Protein AF-A0A345Q6V1-F1 (afdb_monomer_lite)

Sequence (83 aa):
MGLEKIGEKLDRYFNRLEQGKAAKIKPNHVEKVISKLRAKQKLLQEELGSAEKPSKKTRLESKLATVSEQIERAEWLLEKIVD

Secondary structure (DSSP, 8-state):
--HHHHHHHHHHHHHHHHTT-GGGS-HHHHHHHHHHHHHHHHHHHHHHHT--SHHHHHHHHHHHHHHHHHHHHHHHHHHHH--

Structure (mmCIF, N/CA/C/O backbone):
data_AF-A0A345Q6V1-F1
#
_entry.id   AF-A0A345Q6V1-F1
#
loop_
_atom_site.group_PDB
_atom_site.id
_atom_site.type_symbol
_atom_site.label_atom_id
_atom_site.label_alt_id
_atom_site.label_comp_id
_atom_site.label_asym_id
_atom_site.label_entity_id
_atom_site.label_seq_id
_atom_site.pdbx_PDB_ins_code
_atom_site.Cartn_x
_atom_site.Cartn_y
_atom_site.Cartn_z
_atom_site.occupancy
_atom_site.B_iso_or_equiv
_atom_site.auth_seq_id
_atom_site.auth_comp_id
_atom_site.auth_asym_id
_atom_site.auth_atom_id
_atom_site.pdbx_PDB_model_num
ATOM 1 N N . MET A 1 1 ? 0.294 12.496 1.840 1.00 59.88 1 MET A N 1
ATOM 2 C CA . MET A 1 1 ? -0.684 12.248 0.749 1.00 59.88 1 MET A CA 1
ATOM 3 C C . MET A 1 1 ? -1.760 11.319 1.285 1.00 59.88 1 MET A C 1
ATOM 5 O O . MET A 1 1 ? -1.419 10.457 2.084 1.00 59.88 1 MET A O 1
ATOM 9 N N . GLY A 1 2 ? -3.022 11.515 0.891 1.00 78.62 2 GLY A N 1
ATOM 10 C CA . GLY A 1 2 ? -4.110 10.576 1.200 1.00 78.62 2 GLY A CA 1
ATOM 11 C C . GLY A 1 2 ? -4.016 9.290 0.371 1.00 78.62 2 GLY A C 1
ATOM 12 O O . GLY A 1 2 ? -3.263 9.256 -0.602 1.00 78.62 2 GLY A O 1
ATOM 13 N N . LEU A 1 3 ? -4.772 8.259 0.766 1.00 81.75 3 LEU A N 1
ATOM 14 C CA . LEU A 1 3 ? -4.799 6.945 0.102 1.00 81.75 3 LEU A CA 1
ATOM 15 C C . LEU A 1 3 ? -5.168 7.048 -1.382 1.00 81.75 3 LEU A C 1
ATOM 17 O O . LEU A 1 3 ? -4.526 6.451 -2.234 1.00 81.75 3 LEU A O 1
ATOM 21 N N . GLU A 1 4 ? -6.171 7.870 -1.672 1.00 85.94 4 GLU A N 1
ATOM 22 C CA . GLU A 1 4 ? -6.714 8.117 -3.009 1.00 85.94 4 GLU A CA 1
ATOM 23 C C . GLU A 1 4 ? -5.627 8.545 -4.001 1.00 85.94 4 GLU A C 1
ATOM 25 O O . GLU A 1 4 ? -5.419 7.900 -5.023 1.00 85.94 4 GLU A O 1
ATOM 30 N N . LYS A 1 5 ? -4.809 9.538 -3.626 1.00 88.75 5 LYS A N 1
ATOM 31 C CA . LYS A 1 5 ? -3.691 10.010 -4.459 1.00 88.75 5 LYS A CA 1
ATOM 32 C C . LYS A 1 5 ? -2.630 8.937 -4.713 1.00 88.75 5 LYS A C 1
ATOM 34 O O . LYS A 1 5 ? -1.887 9.035 -5.690 1.00 88.75 5 LYS A O 1
ATOM 39 N N . ILE A 1 6 ? -2.485 7.970 -3.804 1.00 89.31 6 ILE A N 1
ATOM 40 C CA . ILE A 1 6 ? -1.568 6.843 -3.997 1.00 89.31 6 ILE A CA 1
ATOM 41 C C . ILE A 1 6 ? -2.176 5.847 -4.993 1.00 89.31 6 ILE A C 1
ATOM 43 O O . ILE A 1 6 ? -1.475 5.453 -5.924 1.00 89.31 6 ILE A O 1
ATOM 47 N N . GLY A 1 7 ? -3.470 5.538 -4.858 1.00 88.88 7 GLY A N 1
ATOM 48 C CA . GLY A 1 7 ? -4.231 4.719 -5.809 1.00 88.88 7 GLY A CA 1
ATOM 49 C C . GLY A 1 7 ? -4.168 5.267 -7.236 1.00 88.88 7 GLY A C 1
ATOM 50 O O . GLY A 1 7 ? -3.630 4.607 -8.116 1.00 88.88 7 GLY A O 1
ATOM 51 N N . GLU A 1 8 ? -4.533 6.537 -7.441 1.00 92.00 8 GLU A N 1
ATOM 52 C CA . GLU A 1 8 ? -4.453 7.206 -8.754 1.00 92.00 8 GLU A CA 1
ATOM 53 C C . GLU A 1 8 ? -3.047 7.162 -9.376 1.00 92.00 8 GLU A C 1
ATOM 55 O O . GLU A 1 8 ? -2.852 7.237 -10.595 1.00 92.00 8 GLU A O 1
ATOM 60 N N . LYS A 1 9 ? -2.011 7.150 -8.532 1.00 92.12 9 LYS A N 1
ATOM 61 C CA . LYS A 1 9 ? -0.630 7.066 -8.995 1.00 92.12 9 LYS A CA 1
ATOM 62 C C . LYS A 1 9 ? -0.292 5.649 -9.460 1.00 92.12 9 LYS A C 1
ATOM 64 O O . LYS A 1 9 ? 0.371 5.528 -10.488 1.00 92.12 9 LYS A O 1
ATOM 69 N N . LEU A 1 10 ? -0.747 4.622 -8.741 1.00 92.62 10 LEU A N 1
ATOM 70 C CA . LEU A 1 10 ? -0.617 3.227 -9.163 1.00 92.62 10 LEU A CA 1
ATOM 71 C C . LEU A 1 10 ? -1.394 2.958 -10.446 1.00 92.62 10 LEU A C 1
ATOM 73 O O . LEU A 1 10 ? -0.812 2.410 -11.376 1.00 92.62 10 LEU A O 1
ATOM 77 N N . ASP A 1 11 ? -2.638 3.421 -10.555 1.00 92.75 11 ASP A N 1
ATOM 78 C CA . ASP A 1 11 ? -3.453 3.217 -11.759 1.00 92.75 11 ASP A CA 1
ATOM 79 C C . ASP A 1 11 ? -2.788 3.837 -12.995 1.00 92.75 11 ASP A C 1
ATOM 81 O O . ASP A 1 11 ? -2.718 3.229 -14.060 1.00 92.75 11 ASP A O 1
ATOM 85 N N . ARG A 1 12 ? -2.154 5.008 -12.846 1.00 93.50 12 ARG A N 1
ATOM 86 C CA . ARG A 1 12 ? -1.336 5.597 -13.920 1.00 93.50 12 ARG A CA 1
ATOM 87 C C . ARG A 1 12 ? -0.125 4.751 -14.310 1.00 93.50 12 ARG A C 1
ATOM 89 O O . ARG A 1 12 ? 0.325 4.860 -15.451 1.00 93.50 12 ARG A O 1
ATOM 96 N N . TYR A 1 13 ? 0.450 3.980 -13.393 1.00 93.56 13 TYR A N 1
ATOM 97 C CA . TYR A 1 13 ? 1.540 3.061 -13.713 1.00 93.56 13 TYR A CA 1
ATOM 98 C C . TYR A 1 13 ? 1.032 1.783 -14.370 1.00 93.56 13 TYR A C 1
ATOM 100 O O . TYR A 1 13 ? 1.597 1.400 -15.391 1.00 93.56 13 TYR A O 1
ATOM 108 N N . PHE A 1 14 ? -0.066 1.203 -13.888 1.00 92.44 14 PHE A N 1
ATOM 109 C CA . PHE A 1 14 ? -0.724 0.078 -14.553 1.00 92.44 14 PHE A CA 1
ATOM 110 C C . PHE A 1 14 ? -1.129 0.424 -15.988 1.00 92.44 14 PHE A C 1
ATOM 112 O O . PHE A 1 14 ? -0.715 -0.270 -16.909 1.00 92.44 14 PHE A O 1
ATOM 119 N N . ASN A 1 15 ? -1.752 1.584 -16.215 1.00 93.69 15 ASN A N 1
ATOM 120 C CA . ASN A 1 15 ? -2.087 2.049 -17.567 1.00 93.69 15 ASN A CA 1
ATOM 121 C C . ASN A 1 15 ? -0.850 2.176 -18.476 1.00 93.69 15 ASN A C 1
ATOM 123 O O . ASN A 1 15 ? -0.935 2.000 -19.689 1.00 93.69 15 ASN A O 1
ATOM 127 N N . ARG A 1 16 ? 0.324 2.519 -17.926 1.00 92.94 16 ARG A N 1
ATOM 128 C CA . ARG A 1 16 ? 1.574 2.553 -18.706 1.00 92.94 16 ARG A CA 1
ATOM 129 C C . ARG A 1 16 ? 2.078 1.149 -19.010 1.00 92.94 16 ARG A C 1
ATOM 131 O O . ARG A 1 16 ? 2.564 0.941 -20.117 1.00 92.94 16 ARG A O 1
ATOM 138 N N . LEU A 1 17 ? 1.979 0.227 -18.058 1.00 91.06 17 LEU A N 1
ATOM 139 C CA . LEU A 1 17 ? 2.363 -1.168 -18.244 1.00 91.06 17 LEU A CA 1
ATOM 140 C C . LEU A 1 17 ? 1.505 -1.829 -19.332 1.00 91.06 17 LEU A C 1
ATOM 142 O O . LEU A 1 17 ? 2.061 -2.385 -20.271 1.00 91.06 17 LEU A O 1
ATOM 146 N N . GLU A 1 18 ? 0.181 -1.668 -19.272 1.00 91.69 18 GLU A N 1
ATOM 147 C CA . GLU A 1 18 ? -0.771 -2.188 -20.270 1.00 91.69 18 GLU A CA 1
ATOM 148 C C . GLU A 1 18 ? -0.511 -1.641 -21.679 1.00 91.69 18 GLU A C 1
ATOM 150 O O . GLU A 1 18 ? -0.682 -2.336 -22.674 1.00 91.69 18 GLU A O 1
ATOM 155 N N . GLN A 1 19 ? -0.028 -0.400 -21.778 1.00 93.81 19 GLN A N 1
ATOM 156 C CA . GLN A 1 19 ? 0.378 0.211 -23.047 1.00 93.81 19 GLN A CA 1
ATOM 157 C C . GLN A 1 19 ? 1.768 -0.240 -23.536 1.00 93.81 19 GLN A C 1
ATOM 159 O O . GLN A 1 19 ? 2.300 0.366 -24.469 1.00 93.81 19 GLN A O 1
ATOM 164 N N . GLY A 1 20 ? 2.411 -1.213 -22.881 1.00 90.38 20 GLY A N 1
ATOM 165 C CA . GLY A 1 20 ? 3.774 -1.657 -23.193 1.00 90.38 20 GLY A CA 1
ATOM 166 C C . GLY A 1 20 ? 4.856 -0.620 -22.861 1.00 90.38 20 GLY A C 1
ATOM 167 O O . GLY A 1 20 ? 5.980 -0.700 -23.347 1.00 90.38 20 GLY A O 1
ATOM 168 N N . LYS A 1 21 ? 4.544 0.392 -22.040 1.00 91.62 21 LYS A N 1
ATOM 169 C CA . LYS A 1 21 ? 5.444 1.506 -21.682 1.00 91.62 21 LYS A CA 1
ATOM 170 C C . LYS A 1 21 ? 6.117 1.286 -20.324 1.00 91.62 21 LYS A C 1
ATOM 172 O O . LYS A 1 21 ? 6.352 2.258 -19.600 1.00 91.62 21 LYS A O 1
ATOM 177 N N . ALA A 1 22 ? 6.450 0.037 -19.993 1.00 88.88 22 ALA A N 1
ATOM 178 C CA . ALA A 1 22 ? 7.117 -0.346 -18.745 1.00 88.88 22 ALA A CA 1
ATOM 179 C C . ALA A 1 22 ? 8.394 0.476 -18.490 1.00 88.88 22 ALA A C 1
ATOM 181 O O . ALA A 1 22 ? 8.559 1.033 -17.410 1.00 88.88 22 ALA A O 1
ATOM 182 N N . ALA A 1 23 ? 9.207 0.714 -19.528 1.00 88.12 23 ALA A N 1
ATOM 183 C CA . ALA A 1 23 ? 10.427 1.528 -19.453 1.00 88.12 23 ALA A CA 1
ATOM 184 C C . ALA A 1 23 ? 10.207 2.987 -18.979 1.00 88.12 23 ALA A C 1
ATOM 186 O O . ALA A 1 23 ? 11.143 3.666 -18.561 1.00 88.12 23 ALA A O 1
ATOM 187 N N . LYS A 1 24 ? 8.968 3.508 -19.028 1.00 90.88 24 LYS A N 1
ATOM 188 C CA . LYS A 1 24 ? 8.611 4.846 -18.508 1.00 90.88 24 LYS A CA 1
ATOM 189 C C . LYS A 1 24 ? 8.238 4.834 -17.022 1.00 90.88 24 LYS A C 1
ATOM 191 O O . LYS A 1 24 ? 7.894 5.886 -16.463 1.00 90.88 24 LYS A O 1
ATOM 196 N N . ILE A 1 25 ? 8.245 3.669 -16.386 1.00 92.75 25 ILE A N 1
ATOM 197 C CA . ILE A 1 25 ? 7.967 3.477 -14.968 1.00 92.75 25 ILE A CA 1
ATOM 198 C C . ILE A 1 25 ? 9.317 3.279 -14.284 1.00 92.75 25 ILE A C 1
ATOM 200 O O . ILE A 1 25 ? 10.002 2.293 -14.503 1.00 92.75 25 ILE A O 1
ATOM 204 N N . LYS A 1 26 ? 9.734 4.257 -13.476 1.00 93.75 26 LYS A N 1
ATOM 205 C CA . LYS A 1 26 ? 10.994 4.147 -12.733 1.00 93.75 26 LYS A CA 1
ATOM 206 C C . LYS A 1 26 ? 10.770 3.262 -11.499 1.00 93.75 26 LYS A C 1
ATOM 208 O O . LYS A 1 26 ? 9.906 3.645 -10.704 1.00 93.75 26 LYS A O 1
ATOM 213 N N . PRO A 1 27 ? 11.566 2.202 -11.266 1.00 95.19 27 PRO A N 1
ATOM 214 C CA . PRO A 1 27 ? 11.441 1.344 -10.080 1.00 95.19 27 PRO A CA 1
ATOM 215 C C . PRO A 1 27 ? 11.407 2.131 -8.762 1.00 95.19 27 PRO A C 1
ATOM 217 O O . PRO A 1 27 ? 10.457 2.018 -7.994 1.00 95.19 27 PRO A O 1
ATOM 220 N N . ASN A 1 28 ? 12.320 3.095 -8.590 1.00 95.44 28 ASN A N 1
ATOM 221 C CA . ASN A 1 28 ? 12.364 4.001 -7.427 1.00 95.44 28 ASN A CA 1
ATOM 222 C C . ASN A 1 28 ? 11.035 4.757 -7.185 1.00 95.44 28 ASN A C 1
ATOM 224 O O . ASN A 1 28 ? 10.652 5.064 -6.055 1.00 95.44 28 ASN A O 1
ATOM 228 N N . HIS A 1 29 ? 10.267 5.068 -8.235 1.00 94.00 29 HIS A N 1
ATOM 229 C CA . HIS A 1 29 ? 8.955 5.684 -8.038 1.00 94.00 29 HIS A CA 1
ATOM 230 C C . HIS A 1 29 ? 7.923 4.720 -7.446 1.00 94.00 29 HIS A C 1
ATOM 232 O O . HIS A 1 29 ? 7.062 5.188 -6.692 1.00 94.00 29 HIS A O 1
ATOM 238 N N . VAL A 1 30 ? 7.997 3.437 -7.800 1.00 95.56 30 VAL A N 1
ATOM 239 C CA . VAL A 1 30 ? 7.131 2.371 -7.284 1.00 95.56 30 VAL A CA 1
ATOM 240 C C . VAL A 1 30 ? 7.548 2.007 -5.859 1.00 95.56 30 VAL A C 1
ATOM 242 O O . VAL A 1 30 ? 6.703 2.019 -4.970 1.00 95.56 30 VAL A O 1
ATOM 245 N N . GLU A 1 31 ? 8.846 1.878 -5.581 1.00 96.75 31 GLU A N 1
ATOM 246 C CA . GLU A 1 31 ? 9.383 1.699 -4.220 1.00 96.75 31 GLU A CA 1
ATOM 247 C C . GLU A 1 31 ? 8.919 2.810 -3.262 1.00 96.75 31 GLU A C 1
ATOM 249 O O . GLU A 1 31 ? 8.443 2.553 -2.155 1.00 96.75 31 GLU A O 1
ATOM 254 N N . LYS A 1 32 ? 8.958 4.075 -3.706 1.00 95.38 32 LYS A N 1
ATOM 255 C CA . LYS A 1 32 ? 8.428 5.213 -2.932 1.00 95.38 32 LYS A CA 1
ATOM 256 C C . LYS A 1 32 ? 6.923 5.126 -2.682 1.00 95.38 32 LYS A C 1
ATOM 258 O O . LYS A 1 32 ? 6.440 5.711 -1.712 1.00 95.38 32 LYS A O 1
ATOM 263 N N . VAL A 1 33 ? 6.165 4.490 -3.573 1.00 95.31 33 VAL A N 1
ATOM 264 C CA . VAL A 1 33 ? 4.735 4.235 -3.363 1.00 95.31 33 VAL A CA 1
ATOM 265 C C . VAL A 1 33 ? 4.549 3.139 -2.316 1.00 95.31 33 VAL A C 1
ATOM 267 O O . VAL A 1 33 ? 3.831 3.381 -1.347 1.00 95.31 33 VAL A O 1
ATOM 270 N N . ILE A 1 34 ? 5.262 2.016 -2.439 1.00 96.75 34 ILE A N 1
ATOM 271 C CA . ILE A 1 34 ? 5.241 0.906 -1.473 1.00 96.75 34 ILE A CA 1
ATOM 272 C C . ILE A 1 34 ? 5.584 1.412 -0.067 1.00 96.75 34 ILE A C 1
ATOM 274 O O . ILE A 1 34 ? 4.826 1.194 0.875 1.00 96.75 34 ILE A O 1
ATOM 278 N N . SER A 1 35 ? 6.663 2.188 0.074 1.00 96.50 35 SER A N 1
ATOM 279 C CA . SER A 1 35 ? 7.079 2.771 1.357 1.00 96.50 35 SER A CA 1
ATOM 280 C C . SER A 1 35 ? 5.977 3.628 1.999 1.00 96.50 35 SER A C 1
ATOM 282 O O . SER A 1 35 ? 5.702 3.513 3.196 1.00 96.50 35 SER A O 1
ATOM 284 N N . LYS A 1 36 ? 5.272 4.447 1.205 1.00 95.31 36 LYS A N 1
ATOM 285 C CA . LYS A 1 36 ? 4.154 5.267 1.700 1.00 95.31 36 LYS A CA 1
ATOM 286 C C . LYS A 1 36 ? 2.948 4.429 2.109 1.00 95.31 36 LYS A C 1
ATOM 288 O O . LYS A 1 36 ? 2.297 4.768 3.096 1.00 95.31 36 LYS A O 1
ATOM 293 N N . LEU A 1 37 ? 2.647 3.366 1.367 1.00 96.56 37 LEU A N 1
ATOM 294 C CA . LEU A 1 37 ? 1.559 2.451 1.701 1.00 96.56 37 LEU A CA 1
ATOM 295 C C . LEU A 1 37 ? 1.856 1.686 2.990 1.00 96.56 37 LEU A C 1
ATOM 297 O O . LEU A 1 37 ? 1.015 1.680 3.882 1.00 96.56 37 LEU A O 1
ATOM 301 N N . ARG A 1 38 ? 3.072 1.154 3.152 1.00 97.19 38 ARG A N 1
ATOM 302 C CA . ARG A 1 38 ? 3.524 0.485 4.385 1.00 97.19 38 ARG A CA 1
ATOM 303 C C . ARG A 1 38 ? 3.482 1.426 5.593 1.00 97.19 38 ARG A C 1
ATOM 305 O O . ARG A 1 38 ? 2.953 1.060 6.639 1.00 97.19 38 ARG A O 1
ATOM 312 N N . ALA A 1 39 ? 3.945 2.670 5.440 1.00 96.25 39 ALA A N 1
ATOM 313 C CA . ALA A 1 39 ? 3.826 3.681 6.494 1.00 96.25 39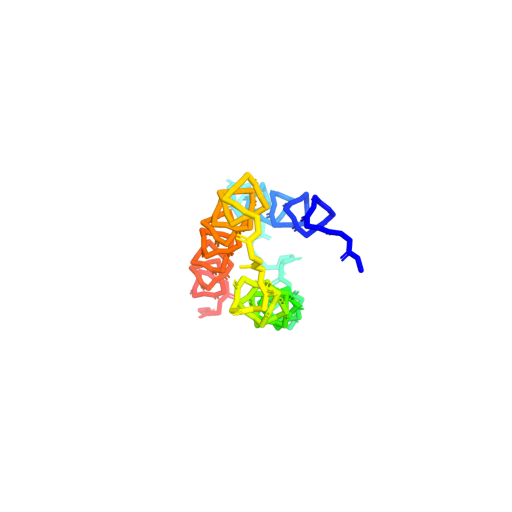 ALA A CA 1
ATOM 314 C C . ALA A 1 39 ? 2.356 3.949 6.864 1.00 96.25 39 ALA A C 1
ATOM 316 O O . ALA A 1 39 ? 2.014 4.076 8.039 1.00 96.25 39 ALA A O 1
ATOM 317 N N . LYS A 1 40 ? 1.462 3.996 5.869 1.00 95.19 40 LYS A N 1
ATOM 318 C CA . LYS A 1 40 ? 0.029 4.184 6.106 1.00 95.19 40 LYS A CA 1
ATOM 319 C C . LYS A 1 40 ? -0.626 2.965 6.759 1.00 95.19 40 LYS A C 1
ATOM 321 O O . LYS A 1 40 ? -1.464 3.157 7.636 1.00 95.19 40 LYS A O 1
ATOM 326 N N . GLN A 1 41 ? -0.237 1.755 6.364 1.00 97.12 41 GLN A N 1
ATOM 327 C CA . GLN A 1 41 ? -0.681 0.496 6.961 1.00 97.12 41 GLN A CA 1
ATOM 328 C C . GLN A 1 41 ? -0.358 0.478 8.455 1.00 97.12 41 GLN A C 1
ATOM 330 O O . GLN A 1 41 ? -1.257 0.273 9.265 1.00 97.12 41 GLN A O 1
ATOM 335 N N . LYS A 1 42 ? 0.890 0.806 8.817 1.00 97.38 42 LYS A N 1
ATOM 336 C CA . LYS A 1 42 ? 1.337 0.876 10.212 1.00 97.38 42 LYS A CA 1
ATOM 337 C C . LYS A 1 42 ? 0.495 1.855 11.035 1.00 97.38 42 LYS A C 1
ATOM 339 O O . LYS A 1 42 ? -0.035 1.479 12.073 1.00 97.38 42 LYS A O 1
ATOM 344 N N . LEU A 1 43 ? 0.287 3.075 10.531 1.00 96.06 43 LEU A N 1
ATOM 345 C CA . LEU A 1 43 ? -0.541 4.079 11.215 1.00 96.06 43 LEU A CA 1
ATOM 346 C C . LEU A 1 43 ? -1.992 3.613 11.412 1.00 96.06 43 LEU A C 1
ATOM 348 O O . LEU A 1 43 ? -2.596 3.891 12.441 1.00 96.06 43 LEU A O 1
ATOM 352 N N . LEU A 1 44 ? -2.569 2.915 10.429 1.00 96.44 44 LEU A N 1
ATOM 353 C CA . LEU A 1 44 ? -3.926 2.374 10.542 1.00 96.44 44 LEU A CA 1
ATOM 354 C C . LEU A 1 44 ? -4.003 1.213 11.544 1.00 96.44 44 LEU A C 1
ATOM 356 O O . LEU A 1 44 ? -5.000 1.112 12.253 1.00 96.44 44 LEU A O 1
ATOM 360 N N . GLN A 1 45 ? -2.972 0.365 11.628 1.00 97.50 45 GLN A N 1
ATOM 361 C CA . GLN A 1 45 ? -2.877 -0.704 12.630 1.00 97.50 45 GLN A CA 1
ATOM 362 C C . GLN A 1 45 ? -2.750 -0.136 14.050 1.00 97.50 45 GLN A C 1
ATOM 364 O O . GLN A 1 45 ? -3.455 -0.586 14.951 1.00 97.50 45 GLN A O 1
ATOM 369 N N . GLU A 1 46 ? -1.915 0.889 14.243 1.00 97.38 46 GLU A N 1
ATOM 370 C CA . GLU A 1 46 ? -1.786 1.610 15.518 1.00 97.38 46 GLU A CA 1
ATOM 371 C C . GLU A 1 46 ? -3.117 2.267 15.929 1.00 97.38 46 GLU A C 1
ATOM 373 O O . GLU A 1 46 ? -3.565 2.158 17.075 1.00 97.38 46 GLU A O 1
ATOM 378 N N . GLU A 1 47 ? -3.807 2.906 14.978 1.00 96.75 47 GLU A N 1
ATOM 379 C CA . GLU A 1 47 ? -5.117 3.508 15.231 1.00 96.75 47 GLU A CA 1
ATOM 380 C C . GLU A 1 47 ? -6.195 2.452 15.530 1.00 96.75 47 GLU A C 1
ATOM 382 O O . GLU A 1 47 ? -7.084 2.694 16.346 1.00 96.75 47 GLU A O 1
ATOM 387 N N . LEU A 1 48 ? -6.127 1.278 14.894 1.00 96.88 48 LEU A N 1
ATOM 388 C CA . LEU A 1 48 ? -7.058 0.175 15.135 1.00 96.88 48 LEU A CA 1
ATOM 389 C C . LEU A 1 48 ? -6.869 -0.412 16.537 1.00 96.88 48 LEU A C 1
ATOM 391 O O . LEU A 1 48 ? -7.858 -0.643 17.231 1.00 96.88 48 LEU A O 1
ATOM 395 N N . GLY A 1 49 ? -5.617 -0.597 16.967 1.00 96.06 49 GLY A N 1
ATOM 396 C CA . GLY A 1 49 ? -5.290 -1.110 18.299 1.00 96.06 49 GLY A CA 1
ATOM 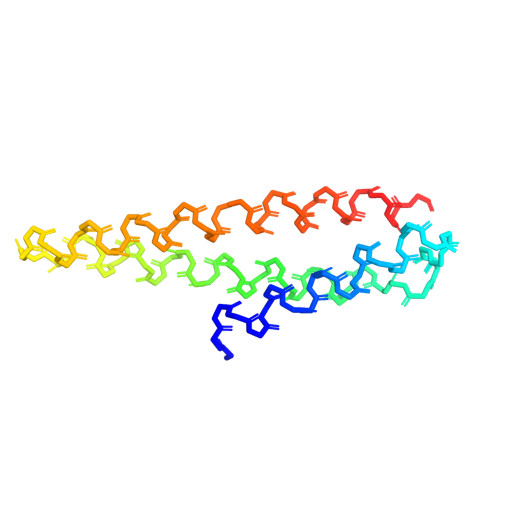397 C C . GLY A 1 49 ? -5.750 -0.193 19.435 1.00 96.06 49 GLY A C 1
ATOM 398 O O . GLY A 1 49 ? -6.089 -0.674 20.511 1.00 96.06 49 GLY A O 1
ATOM 399 N N . SER A 1 50 ? -5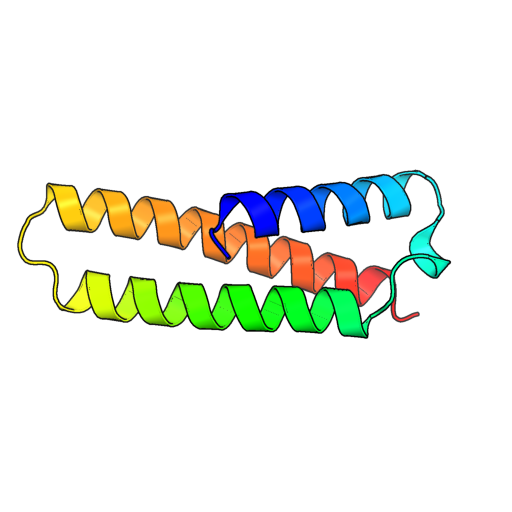.825 1.115 19.181 1.00 96.25 50 SER A N 1
ATOM 400 C CA . SER A 1 50 ? -6.296 2.124 20.142 1.00 96.25 50 SER A CA 1
ATOM 401 C C . SER A 1 50 ? -7.779 2.492 19.991 1.00 96.25 50 SER A C 1
ATOM 403 O O . SER A 1 50 ? -8.309 3.281 20.773 1.00 96.25 50 SER A O 1
ATOM 405 N N . ALA A 1 51 ? -8.484 1.962 18.987 1.00 96.75 51 ALA A N 1
ATOM 406 C CA . ALA A 1 51 ? -9.887 2.284 18.763 1.00 96.75 51 ALA A CA 1
ATOM 407 C C . ALA A 1 51 ? -10.799 1.491 19.709 1.00 96.75 51 ALA A C 1
ATOM 409 O O . ALA A 1 51 ? -10.806 0.268 19.694 1.00 96.75 51 ALA A O 1
ATOM 410 N N . GLU A 1 52 ? -11.654 2.177 20.465 1.00 95.12 52 GLU A N 1
ATOM 411 C CA . GLU A 1 52 ? -12.642 1.517 21.336 1.00 95.12 52 GLU A CA 1
ATOM 412 C C . GLU A 1 52 ? -13.994 1.321 20.638 1.00 95.12 52 GLU A C 1
ATOM 414 O O . GLU A 1 52 ? -14.670 0.310 20.816 1.00 95.12 52 GLU A O 1
ATOM 419 N N . LYS A 1 53 ? -14.383 2.279 19.788 1.00 97.69 53 LYS A N 1
ATOM 420 C CA . LYS A 1 53 ? -15.689 2.280 19.118 1.00 97.69 53 LYS A CA 1
ATOM 421 C C . LYS A 1 53 ? -15.731 1.237 17.990 1.00 97.69 53 LYS A C 1
ATOM 423 O O . LYS A 1 53 ? -14.936 1.363 17.053 1.00 97.69 53 LYS A O 1
ATOM 428 N N . PRO A 1 54 ? -16.698 0.298 17.981 1.00 95.69 54 PRO A N 1
ATOM 429 C CA . PRO A 1 54 ? -16.810 -0.722 16.934 1.00 95.69 54 PRO A CA 1
ATOM 430 C C . PRO A 1 54 ? -16.893 -0.139 15.519 1.00 95.69 54 PRO A C 1
ATOM 432 O O . PRO A 1 54 ? -16.149 -0.542 14.634 1.00 95.69 54 PRO A O 1
ATOM 435 N N . SER A 1 55 ? -17.698 0.908 15.321 1.00 95.44 55 SER A N 1
ATOM 436 C CA . SER A 1 55 ? -17.822 1.585 14.022 1.00 95.44 55 SER A CA 1
ATOM 437 C C . SER A 1 55 ? -16.512 2.215 13.533 1.00 95.44 55 SER A C 1
ATOM 439 O O . SER A 1 55 ? -16.270 2.310 12.328 1.00 95.44 55 SER A O 1
ATOM 441 N N . LYS A 1 56 ? -15.636 2.639 14.456 1.00 96.69 56 LYS A N 1
ATOM 442 C CA . LYS A 1 56 ? -14.293 3.119 14.117 1.00 96.69 56 LYS A CA 1
ATOM 443 C C . LYS A 1 56 ? -13.404 1.955 13.683 1.00 96.69 56 LYS A C 1
ATOM 445 O O . LYS A 1 56 ? -12.742 2.093 12.657 1.00 96.69 56 LYS A O 1
ATOM 450 N N . LYS A 1 57 ? -13.431 0.830 14.408 1.00 97.75 57 LYS A N 1
ATOM 451 C CA . LYS A 1 57 ? -12.679 -0.385 14.054 1.00 97.75 57 LYS A CA 1
ATOM 452 C C . LYS A 1 57 ? -13.035 -0.876 12.656 1.00 97.75 57 LYS A C 1
ATOM 454 O O . LYS A 1 57 ? -12.148 -0.941 11.816 1.00 97.75 57 LYS A O 1
ATOM 459 N N . THR A 1 58 ? -14.325 -1.038 12.359 1.00 97.44 58 THR A N 1
ATOM 460 C CA . THR A 1 58 ? -14.797 -1.476 11.035 1.00 97.44 58 THR A CA 1
ATOM 461 C C . THR A 1 58 ? -14.277 -0.574 9.915 1.00 97.44 58 THR A C 1
ATOM 463 O O . THR A 1 58 ? -13.758 -1.049 8.910 1.00 97.44 58 THR A O 1
ATOM 466 N N . ARG A 1 59 ? -14.331 0.754 10.094 1.00 96.88 59 ARG A N 1
ATOM 467 C CA . ARG A 1 59 ? -13.796 1.698 9.096 1.00 96.88 59 ARG A CA 1
ATOM 468 C C . ARG A 1 59 ? -12.280 1.598 8.923 1.00 96.88 59 ARG A C 1
ATOM 470 O O . ARG A 1 59 ? -11.782 1.864 7.831 1.00 96.88 59 ARG A O 1
ATOM 477 N N . LEU A 1 60 ? -11.539 1.308 9.989 1.00 97.50 60 LEU A N 1
ATOM 478 C CA . LEU A 1 60 ? -10.086 1.142 9.936 1.00 97.50 60 LEU A CA 1
ATOM 479 C C . LEU A 1 60 ? -9.699 -0.185 9.284 1.00 97.50 60 LEU A C 1
ATOM 481 O O . LEU A 1 60 ? -8.794 -0.192 8.458 1.00 97.50 60 LEU A O 1
ATOM 485 N N . GLU A 1 61 ? -10.428 -1.260 9.571 1.00 97.44 61 GLU A N 1
ATOM 486 C CA . GLU A 1 61 ? -10.278 -2.564 8.919 1.00 97.44 61 GLU A CA 1
ATOM 487 C C . GLU A 1 61 ? -10.532 -2.466 7.412 1.00 97.44 61 GLU A C 1
ATOM 489 O O . GLU A 1 61 ? -9.694 -2.907 6.628 1.00 97.44 61 GLU A O 1
ATOM 494 N N . SER A 1 62 ? -11.606 -1.788 6.980 1.00 96.62 62 SER A N 1
ATOM 495 C CA . SER A 1 62 ? -11.848 -1.555 5.547 1.00 96.62 62 SER A CA 1
ATOM 496 C C . SER A 1 62 ? -10.703 -0.781 4.889 1.00 96.62 62 SER A C 1
ATOM 498 O O . SER A 1 62 ? -10.270 -1.124 3.793 1.00 96.62 62 SER A O 1
ATOM 500 N N . LYS A 1 63 ? -10.161 0.243 5.563 1.00 95.56 63 LYS A N 1
ATOM 501 C CA . LYS A 1 63 ? -8.999 0.986 5.052 1.00 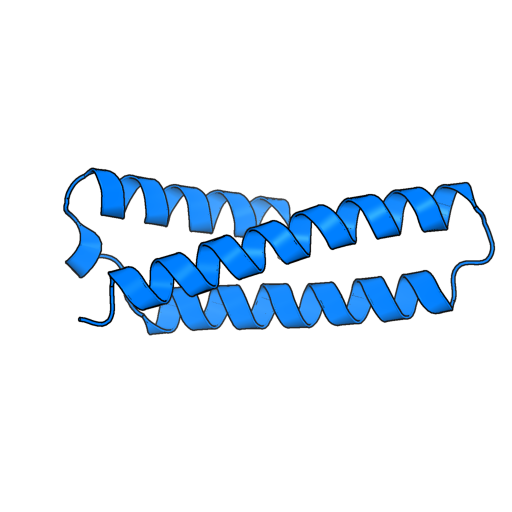95.56 63 LYS A CA 1
ATOM 502 C C . LYS A 1 63 ? -7.741 0.124 4.994 1.00 95.56 63 LYS A C 1
ATOM 504 O O . LYS A 1 63 ? -6.957 0.287 4.065 1.00 95.56 63 LYS A O 1
ATOM 509 N N . LEU A 1 64 ? -7.524 -0.745 5.980 1.00 97.31 64 LEU A N 1
ATOM 510 C CA . LEU A 1 64 ? -6.396 -1.672 5.992 1.00 97.31 64 LEU A CA 1
ATOM 511 C C . LEU A 1 64 ? -6.477 -2.649 4.825 1.00 97.31 64 LEU A C 1
ATOM 513 O O . LEU A 1 64 ? -5.469 -2.826 4.153 1.00 97.31 64 LEU A O 1
ATOM 517 N N . ALA A 1 65 ? -7.660 -3.198 4.540 1.00 96.69 65 ALA A N 1
ATOM 518 C CA . ALA A 1 65 ? -7.869 -4.067 3.386 1.00 96.69 65 ALA A CA 1
ATOM 519 C C . ALA A 1 65 ? -7.474 -3.364 2.076 1.00 96.69 65 ALA A C 1
ATOM 521 O O . ALA A 1 65 ? -6.657 -3.886 1.323 1.00 96.69 65 ALA A O 1
ATOM 522 N N . THR A 1 66 ? -7.946 -2.128 1.861 1.00 95.06 66 THR A N 1
ATOM 523 C CA . THR A 1 66 ? -7.571 -1.339 0.675 1.00 95.06 66 THR A CA 1
ATOM 524 C C . THR A 1 66 ? -6.065 -1.074 0.599 1.00 95.06 66 THR A C 1
ATOM 526 O O . THR A 1 66 ? -5.480 -1.124 -0.479 1.00 95.06 66 THR A O 1
ATOM 529 N N . VAL A 1 67 ? -5.409 -0.769 1.725 1.00 96.44 67 VAL A N 1
ATOM 530 C CA . VAL A 1 67 ? -3.956 -0.533 1.735 1.00 96.44 67 VAL A CA 1
ATOM 531 C C . VAL A 1 67 ? -3.180 -1.804 1.424 1.00 96.44 67 VAL A C 1
ATOM 533 O O . VAL A 1 67 ? -2.227 -1.729 0.655 1.00 96.44 67 VAL A O 1
ATOM 536 N N . SER A 1 68 ? -3.573 -2.942 1.994 1.00 96.94 68 SER A N 1
ATOM 537 C CA . SER A 1 68 ? -2.935 -4.231 1.721 1.00 96.94 68 SER A CA 1
ATOM 538 C C . SER A 1 68 ? -3.034 -4.592 0.238 1.00 96.94 68 SER A C 1
ATOM 540 O O . SER A 1 68 ? -2.009 -4.863 -0.379 1.00 96.94 68 SER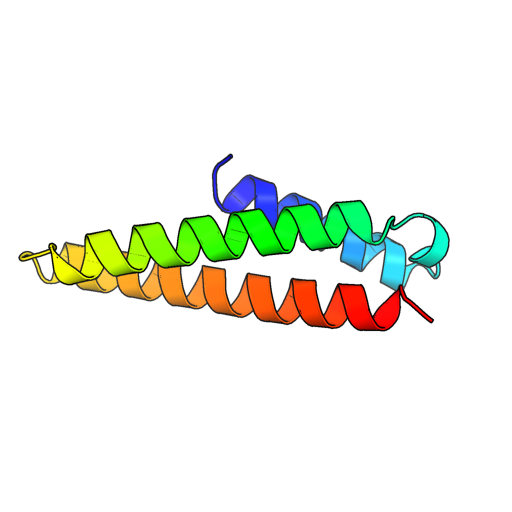 A O 1
ATOM 542 N N . GLU A 1 69 ? -4.217 -4.459 -0.367 1.00 96.25 69 GLU A N 1
ATOM 543 C CA . GLU A 1 69 ? -4.407 -4.693 -1.805 1.00 96.25 69 GLU A CA 1
ATOM 544 C C . GLU A 1 69 ? -3.524 -3.763 -2.658 1.00 96.25 69 GLU A C 1
ATOM 546 O O . GLU A 1 69 ? -2.883 -4.183 -3.621 1.00 96.25 69 GLU A O 1
ATOM 551 N N . GLN A 1 70 ? -3.432 -2.479 -2.292 1.00 95.81 70 GLN A N 1
ATOM 552 C CA . GLN A 1 70 ? -2.567 -1.535 -3.003 1.00 95.81 70 GLN A CA 1
ATOM 553 C C . GLN A 1 70 ? -1.076 -1.865 -2.860 1.00 95.81 70 GLN A C 1
ATOM 555 O O . GLN A 1 70 ? -0.315 -1.589 -3.789 1.00 95.81 70 GLN A O 1
ATOM 560 N N . ILE A 1 71 ? -0.647 -2.424 -1.724 1.00 97.44 71 ILE A N 1
ATOM 561 C CA . ILE A 1 71 ? 0.734 -2.883 -1.520 1.00 97.44 71 ILE A CA 1
ATOM 562 C C . ILE A 1 71 ? 1.027 -4.053 -2.450 1.00 97.44 71 ILE A C 1
ATOM 564 O O . ILE A 1 71 ? 1.988 -3.965 -3.206 1.00 97.44 71 ILE A O 1
ATOM 568 N N . GLU A 1 72 ? 0.176 -5.080 -2.455 1.00 97.50 72 GLU A N 1
ATOM 569 C CA . GLU A 1 72 ? 0.335 -6.262 -3.311 1.00 97.50 72 GLU A CA 1
ATOM 570 C C . GLU A 1 72 ? 0.406 -5.869 -4.790 1.00 97.50 72 GLU A C 1
ATOM 572 O O . GLU A 1 72 ? 1.316 -6.271 -5.514 1.00 97.50 72 GLU A O 1
ATOM 577 N N . ARG A 1 73 ? -0.494 -4.983 -5.232 1.00 96.00 73 ARG A N 1
ATOM 578 C CA . ARG A 1 73 ? -0.476 -4.432 -6.593 1.00 96.00 73 ARG A CA 1
ATOM 579 C C . ARG A 1 73 ? 0.824 -3.680 -6.898 1.00 96.00 73 ARG A C 1
ATOM 581 O O . ARG A 1 73 ? 1.364 -3.802 -7.996 1.00 96.00 73 ARG A O 1
ATOM 588 N N .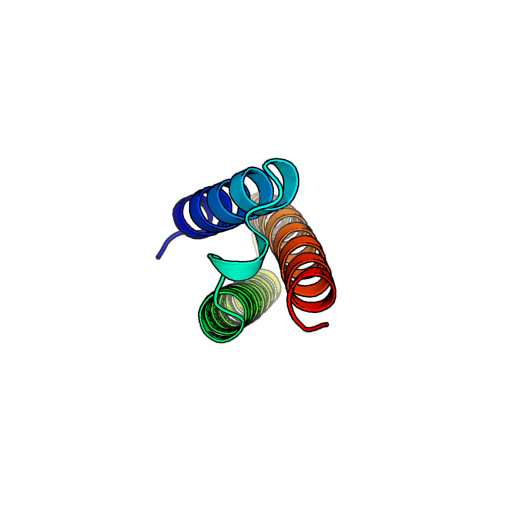 ALA A 1 74 ? 1.322 -2.873 -5.963 1.00 96.56 74 ALA A N 1
ATOM 589 C CA . ALA A 1 74 ? 2.549 -2.105 -6.157 1.00 96.56 74 ALA A CA 1
ATOM 590 C C . ALA A 1 74 ? 3.805 -2.990 -6.185 1.00 96.56 74 ALA A C 1
ATOM 592 O O . ALA A 1 74 ? 4.702 -2.731 -6.985 1.00 96.56 74 ALA A O 1
ATOM 593 N N . GLU A 1 75 ? 3.862 -4.011 -5.331 1.00 97.38 75 GLU A N 1
ATOM 594 C CA . GLU A 1 75 ? 4.938 -5.006 -5.289 1.00 97.38 75 GLU A CA 1
ATOM 595 C C . GLU A 1 75 ? 4.956 -5.817 -6.590 1.00 97.38 75 GLU A C 1
ATOM 597 O O . GLU A 1 75 ? 5.984 -5.853 -7.261 1.00 97.38 75 GLU A O 1
ATOM 602 N N . TRP A 1 76 ? 3.799 -6.312 -7.042 1.00 96.38 76 TRP A N 1
ATOM 603 C CA . TRP A 1 76 ? 3.679 -6.985 -8.338 1.00 96.38 76 TRP A CA 1
ATOM 604 C C . TRP A 1 76 ? 4.124 -6.094 -9.504 1.00 96.38 76 TRP A C 1
ATOM 606 O O . TRP A 1 76 ? 4.846 -6.528 -10.398 1.00 96.38 76 TRP A O 1
ATOM 616 N N . LEU A 1 77 ? 3.724 -4.817 -9.504 1.00 95.38 77 LEU A N 1
ATOM 617 C CA . LEU A 1 77 ? 4.151 -3.874 -10.537 1.00 95.38 77 LEU A CA 1
ATOM 618 C C . LEU A 1 77 ? 5.675 -3.714 -10.551 1.00 95.38 77 LEU A C 1
ATOM 620 O O . LEU A 1 77 ? 6.250 -3.620 -11.632 1.00 95.38 77 LEU A O 1
ATOM 624 N N . LEU A 1 78 ? 6.313 -3.649 -9.379 1.00 96.19 78 LEU A N 1
ATOM 625 C CA . LEU A 1 78 ? 7.765 -3.533 -9.269 1.00 96.19 78 LEU A CA 1
ATOM 626 C C . LEU A 1 78 ? 8.458 -4.749 -9.895 1.00 96.19 78 LEU A C 1
ATOM 628 O O . LEU A 1 78 ? 9.371 -4.568 -10.695 1.00 96.19 78 LEU A O 1
ATOM 632 N N . GLU A 1 79 ? 7.971 -5.956 -9.610 1.00 94.56 79 GLU A N 1
ATOM 633 C CA . GLU A 1 79 ? 8.479 -7.197 -10.212 1.00 94.56 79 GLU A CA 1
ATOM 634 C C . GLU A 1 79 ? 8.354 -7.206 -11.742 1.00 94.56 79 GLU A C 1
ATOM 636 O O . GLU A 1 79 ? 9.203 -7.763 -12.423 1.00 94.56 79 GLU A O 1
ATOM 641 N N . LYS A 1 80 ? 7.323 -6.568 -12.313 1.00 92.94 80 LYS A N 1
ATOM 642 C CA . LYS A 1 80 ? 7.120 -6.514 -13.774 1.00 92.94 80 LYS A CA 1
ATOM 643 C C . LYS A 1 80 ? 7.962 -5.484 -14.516 1.00 92.94 80 LYS A C 1
ATOM 645 O O . LYS A 1 80 ? 7.970 -5.500 -15.745 1.00 92.94 80 LYS A O 1
ATOM 650 N N . ILE A 1 81 ? 8.594 -4.550 -13.812 1.00 92.25 81 ILE A N 1
ATOM 651 C CA . ILE A 1 81 ? 9.359 -3.454 -14.435 1.00 92.25 81 ILE A CA 1
ATOM 652 C C . ILE A 1 81 ? 10.849 -3.486 -14.087 1.00 92.25 81 ILE A C 1
ATOM 654 O O . ILE A 1 81 ? 11.596 -2.634 -14.567 1.00 92.25 81 ILE A O 1
ATOM 658 N N . VAL A 1 82 ? 11.255 -4.408 -13.217 1.00 84.12 82 VAL A N 1
ATOM 659 C CA . VAL A 1 82 ? 12.645 -4.695 -12.863 1.00 84.12 82 VAL A CA 1
ATOM 660 C C . VAL A 1 82 ? 12.973 -6.058 -13.471 1.00 84.12 82 VAL A C 1
ATOM 662 O O . VAL A 1 82 ? 13.003 -7.061 -12.769 1.00 84.12 82 VAL A O 1
ATOM 665 N N . ASP A 1 83 ? 13.133 -6.072 -14.791 1.00 58.16 83 ASP A N 1
ATOM 666 C CA . ASP A 1 83 ? 13.593 -7.211 -15.597 1.00 58.16 83 ASP A CA 1
ATOM 667 C C . ASP A 1 83 ? 14.746 -6.714 -16.485 1.00 58.16 83 ASP A C 1
ATOM 669 O O . ASP A 1 83 ? 14.616 -5.580 -17.021 1.00 58.16 83 ASP A O 1
#

Radius of gyration: 14.52 Å; chains: 1; bounding box: 31×20×44 Å

Foldseek 3Di:
DDPVVLVVVLVVLVVCVVVVNLVVDDLVVLVVSLVVLVVVLVVLVVVLVVDPDPVSNVVSVVVNVSSVVSNVSSVVSSVVSPD

pLDDT: mean 93.46, std 6.51, range [58.16, 97.75]